Protein AF-A0A968BVL8-F1 (afdb_monomer)

Foldseek 3Di:
DLVVVLVVQLVVLVVVLVVVLVCLVPVLVVVLVVLLVVLVVCVVVPVSVVSVVVSVVSVVVSVVCSVVSVVVSVVVSVVCVVCVVVVHRDQDPVRNVVVD

pLDDT: mean 91.46, std 10.68, range [52.69, 98.62]

Mean predicted aligned error: 4.63 Å

Structure (mmCIF, N/CA/C/O backbone):
data_AF-A0A968BVL8-F1
#
_entry.id   AF-A0A968BVL8-F1
#
loop_
_atom_site.group_PDB
_atom_site.id
_atom_site.type_symbol
_atom_site.label_atom_id
_atom_site.label_alt_id
_atom_site.label_comp_id
_atom_site.label_asym_id
_atom_site.label_entity_id
_atom_site.label_seq_id
_atom_site.pdbx_PDB_ins_code
_atom_site.Cartn_x
_atom_site.Cartn_y
_atom_site.Cartn_z
_atom_site.occupancy
_atom_site.B_iso_or_equiv
_atom_site.auth_seq_id
_atom_site.auth_comp_id
_atom_site.auth_asym_id
_atom_site.auth_atom_id
_atom_site.pdbx_PDB_model_num
ATOM 1 N N . GLU A 1 1 ? -24.577 -4.812 24.650 1.00 78.19 1 GLU A N 1
ATOM 2 C CA . GLU A 1 1 ? -25.014 -4.353 23.318 1.00 78.19 1 GLU A CA 1
ATOM 3 C C . GLU A 1 1 ? -24.057 -3.328 22.712 1.00 78.19 1 GLU A C 1
ATOM 5 O O . GLU A 1 1 ? -23.416 -3.648 21.723 1.00 78.19 1 GLU A O 1
ATOM 10 N N . TYR A 1 2 ? -23.837 -2.169 23.346 1.00 83.25 2 TYR A N 1
ATOM 11 C CA . TYR A 1 2 ? -22.873 -1.167 22.853 1.00 83.25 2 TYR A CA 1
ATOM 12 C C . TYR A 1 2 ? -21.440 -1.707 22.674 1.00 83.25 2 TYR A C 1
ATOM 14 O O . TYR A 1 2 ? -20.874 -1.631 21.588 1.00 83.25 2 TYR A O 1
ATOM 22 N N . VAL A 1 3 ? -20.866 -2.309 23.724 1.00 85.62 3 VAL A N 1
ATOM 23 C CA . VAL A 1 3 ? -19.484 -2.833 23.698 1.00 85.62 3 VAL A CA 1
ATOM 24 C C . VAL A 1 3 ? -19.319 -3.938 22.655 1.00 85.62 3 VAL A C 1
ATOM 26 O O . VAL A 1 3 ? -18.332 -3.965 21.929 1.00 85.62 3 VAL A O 1
ATOM 29 N N . THR A 1 4 ? -20.297 -4.840 22.566 1.00 88.25 4 THR A N 1
ATOM 30 C CA . THR A 1 4 ? -20.296 -5.948 21.605 1.00 88.25 4 THR A CA 1
ATOM 31 C C . THR A 1 4 ? -20.346 -5.450 20.163 1.00 88.25 4 THR A C 1
ATOM 33 O O . THR A 1 4 ? -19.626 -5.981 19.323 1.00 88.25 4 THR A O 1
ATOM 36 N N . GLU A 1 5 ? -21.126 -4.404 19.881 1.00 86.44 5 GLU A N 1
ATOM 37 C CA . GLU A 1 5 ? -21.230 -3.838 18.533 1.00 86.44 5 GLU A CA 1
ATOM 38 C C . GLU A 1 5 ? -19.960 -3.075 18.135 1.00 86.44 5 GLU A C 1
ATOM 40 O O . GLU A 1 5 ? -19.410 -3.300 17.060 1.00 86.44 5 GLU A O 1
ATOM 45 N N . GLN A 1 6 ? -19.409 -2.259 19.037 1.00 86.62 6 GLN A N 1
ATOM 46 C CA . GLN A 1 6 ? -18.141 -1.562 18.795 1.00 86.62 6 GLN A CA 1
ATOM 47 C C . GLN A 1 6 ? -16.976 -2.549 18.597 1.00 86.62 6 GLN A C 1
ATOM 49 O O . GLN A 1 6 ? -16.160 -2.375 17.691 1.00 86.62 6 GLN A O 1
ATOM 54 N N . ALA A 1 7 ? -16.929 -3.638 19.375 1.00 89.12 7 ALA A N 1
ATOM 55 C CA . ALA A 1 7 ? -15.935 -4.699 19.204 1.00 89.12 7 ALA A CA 1
ATOM 56 C C . ALA A 1 7 ? -16.085 -5.435 17.861 1.00 89.12 7 ALA A C 1
ATOM 58 O O . ALA A 1 7 ? -15.086 -5.731 17.198 1.00 89.12 7 ALA A O 1
ATOM 59 N N . ARG A 1 8 ? -17.323 -5.706 17.431 1.00 89.31 8 ARG A N 1
ATOM 60 C CA . ARG A 1 8 ? -17.618 -6.312 16.128 1.00 89.31 8 ARG A CA 1
ATOM 61 C C . ARG A 1 8 ? -17.164 -5.411 14.979 1.00 89.31 8 ARG A C 1
ATOM 63 O O . ARG A 1 8 ? -16.443 -5.886 14.102 1.00 89.31 8 ARG A O 1
ATOM 70 N N . GLN A 1 9 ? -17.509 -4.124 15.006 1.00 88.00 9 GLN A N 1
ATOM 71 C CA . GLN A 1 9 ? -17.102 -3.171 13.968 1.00 88.00 9 GLN A CA 1
ATOM 72 C C . GLN A 1 9 ? -15.582 -3.001 13.900 1.00 88.00 9 GLN A C 1
ATOM 74 O O . GLN A 1 9 ? -15.014 -3.051 12.811 1.00 88.00 9 GLN A O 1
ATOM 79 N N . ALA A 1 10 ? -14.909 -2.888 15.050 1.00 90.00 10 ALA A N 1
ATOM 80 C CA . ALA A 1 10 ? -13.451 -2.811 15.101 1.00 90.00 10 ALA A CA 1
ATOM 81 C C . ALA A 1 10 ? -12.793 -4.072 14.518 1.00 90.00 10 ALA A C 1
ATOM 83 O O . ALA A 1 10 ? -11.832 -3.976 13.759 1.00 90.00 10 ALA A O 1
ATOM 84 N N . THR A 1 11 ? -13.334 -5.257 14.818 1.00 91.88 11 THR A N 1
ATOM 85 C CA . THR A 1 11 ? -12.820 -6.525 14.279 1.00 91.88 11 THR A CA 1
ATOM 86 C C . THR A 1 11 ? -12.970 -6.586 12.761 1.00 91.88 11 THR A C 1
ATOM 88 O O . THR A 1 11 ? -12.015 -6.919 12.062 1.00 91.88 11 THR A O 1
ATOM 91 N N . ILE A 1 12 ? -14.140 -6.219 12.229 1.00 91.62 12 ILE A N 1
ATOM 92 C CA . ILE A 1 12 ? -14.379 -6.219 10.779 1.00 91.62 12 ILE A CA 1
ATOM 93 C C . ILE A 1 12 ? -13.488 -5.184 10.089 1.00 91.62 12 ILE A C 1
ATOM 95 O O . ILE A 1 12 ? -12.908 -5.488 9.049 1.00 91.62 12 ILE A O 1
ATOM 99 N N . PHE A 1 13 ? -13.299 -4.006 10.688 1.00 91.88 13 PHE A N 1
ATOM 100 C CA . PHE A 1 13 ? -12.360 -3.005 10.188 1.00 91.88 13 PHE A CA 1
ATOM 101 C C . PHE A 1 13 ? -10.925 -3.539 10.104 1.00 91.88 13 PHE A C 1
ATOM 103 O O . PHE A 1 13 ? -10.274 -3.358 9.077 1.00 91.88 13 PHE A O 1
ATO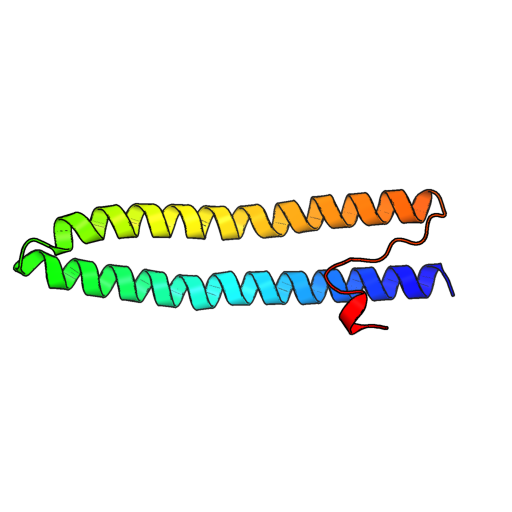M 110 N N . GLN A 1 14 ? -10.444 -4.244 11.131 1.00 93.19 14 GLN A N 1
ATOM 111 C CA . GLN A 1 14 ? -9.103 -4.838 11.118 1.00 93.19 14 GLN A CA 1
ATOM 112 C C . GLN A 1 14 ? -8.965 -5.925 10.045 1.00 93.19 14 GLN A C 1
ATOM 114 O O . GLN A 1 14 ? -7.967 -5.964 9.328 1.00 93.19 14 GLN A O 1
ATOM 119 N N . VAL A 1 15 ? -9.979 -6.782 9.880 1.00 94.62 15 VAL A N 1
ATOM 120 C CA . VAL A 1 15 ? -9.982 -7.818 8.834 1.00 94.62 15 VAL A CA 1
ATOM 121 C C . VAL A 1 15 ? -10.004 -7.191 7.439 1.00 94.62 15 VAL A C 1
ATOM 123 O O . VAL A 1 15 ? -9.187 -7.553 6.595 1.00 94.62 15 VAL A O 1
ATOM 126 N N . ALA A 1 16 ? -10.889 -6.223 7.194 1.00 92.44 16 ALA A N 1
ATOM 127 C CA . ALA A 1 16 ? -10.954 -5.500 5.926 1.00 92.44 16 ALA A CA 1
ATOM 128 C C . ALA A 1 16 ? -9.633 -4.775 5.635 1.00 92.44 16 ALA A C 1
ATOM 130 O O . ALA A 1 16 ? -9.126 -4.818 4.514 1.00 92.44 16 ALA A O 1
ATOM 131 N N . GLY A 1 17 ? -9.040 -4.171 6.662 1.00 93.19 17 GLY A N 1
ATOM 132 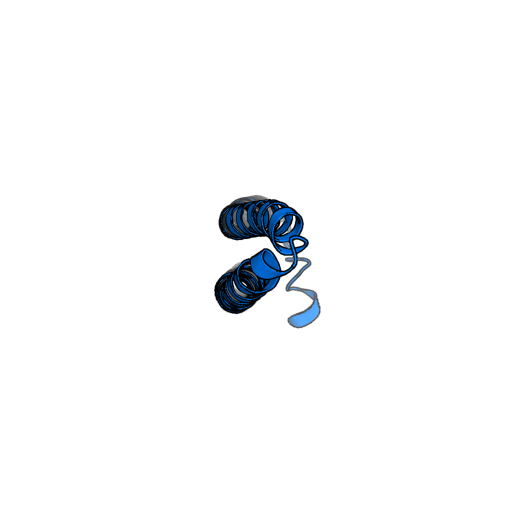C CA . GLY A 1 17 ? -7.753 -3.509 6.572 1.00 93.19 17 GLY A CA 1
ATOM 133 C C . GLY A 1 17 ? -6.604 -4.452 6.211 1.00 93.19 17 GLY A C 1
ATOM 134 O O . GLY A 1 17 ? -5.786 -4.118 5.349 1.00 93.19 17 GLY A O 1
ATOM 135 N N . LEU A 1 18 ? -6.573 -5.644 6.808 1.00 95.69 18 LEU A N 1
ATOM 136 C CA . LEU A 1 18 ? -5.606 -6.692 6.487 1.00 95.69 18 LEU A CA 1
ATOM 137 C C . LEU A 1 18 ? -5.771 -7.187 5.045 1.00 95.69 18 LEU A C 1
ATOM 139 O O . LEU A 1 18 ? -4.784 -7.323 4.323 1.00 95.69 18 LEU A O 1
ATOM 143 N N . LEU A 1 19 ? -7.010 -7.428 4.609 1.00 96.50 19 LEU A N 1
ATOM 144 C CA . LEU A 1 19 ? -7.305 -7.850 3.239 1.00 96.50 19 LEU A CA 1
ATOM 145 C C . LEU A 1 19 ? -6.908 -6.776 2.221 1.00 96.50 19 LEU A C 1
ATOM 147 O O . LEU A 1 19 ? -6.326 -7.104 1.189 1.00 96.50 19 LEU A O 1
ATOM 151 N N . ALA A 1 20 ? -7.160 -5.501 2.523 1.00 95.56 20 ALA A N 1
ATOM 152 C CA . ALA A 1 20 ? -6.743 -4.383 1.684 1.00 95.56 20 ALA A CA 1
ATOM 153 C C . ALA A 1 20 ? -5.213 -4.292 1.573 1.00 95.56 20 ALA A C 1
ATOM 155 O O . ALA A 1 20 ? -4.691 -4.124 0.471 1.00 95.56 20 ALA A O 1
ATOM 156 N N . LEU A 1 21 ? -4.487 -4.462 2.686 1.00 97.06 21 LEU A N 1
ATOM 157 C CA . LEU A 1 21 ? -3.023 -4.496 2.678 1.00 97.06 21 LEU A CA 1
ATOM 158 C C . LEU A 1 21 ? -2.494 -5.672 1.849 1.00 97.06 21 LEU A C 1
ATOM 160 O O . LEU A 1 21 ? -1.588 -5.491 1.037 1.00 97.06 21 LEU A O 1
ATOM 164 N N . LEU A 1 22 ? -3.076 -6.863 2.019 1.00 97.81 22 LEU A N 1
ATOM 165 C CA . LEU A 1 22 ? -2.694 -8.053 1.263 1.00 97.81 22 LEU A CA 1
ATOM 166 C C . LEU A 1 22 ? -2.940 -7.862 -0.237 1.00 97.81 22 LEU A C 1
ATOM 168 O O . LEU A 1 22 ? -2.062 -8.162 -1.044 1.00 97.81 22 LEU A O 1
ATOM 172 N N . ALA A 1 23 ? -4.101 -7.325 -0.614 1.00 97.94 23 ALA A N 1
ATOM 173 C CA . ALA A 1 23 ? -4.426 -7.023 -2.002 1.00 97.94 23 ALA A CA 1
ATOM 174 C C . ALA A 1 23 ? -3.446 -6.000 -2.594 1.00 97.94 23 ALA A C 1
ATOM 176 O O . ALA A 1 23 ? -2.886 -6.242 -3.661 1.00 97.94 23 ALA A O 1
ATOM 177 N N . LEU A 1 24 ? -3.174 -4.899 -1.883 1.00 98.00 24 LEU A N 1
ATOM 178 C CA . LEU A 1 24 ? -2.209 -3.881 -2.303 1.00 98.00 24 LEU A CA 1
ATOM 179 C C . LEU A 1 24 ? -0.800 -4.465 -2.482 1.00 98.00 24 LEU A C 1
ATOM 181 O O . LEU A 1 24 ? -0.115 -4.144 -3.455 1.00 98.00 24 LEU A O 1
ATOM 185 N N . ALA A 1 25 ? -0.367 -5.325 -1.561 1.00 98.12 25 ALA A N 1
ATOM 186 C CA . ALA A 1 25 ? 0.942 -5.958 -1.618 1.00 98.12 25 ALA A CA 1
ATOM 187 C C . ALA A 1 25 ? 1.041 -6.940 -2.792 1.00 98.12 25 ALA A C 1
ATOM 189 O O . ALA A 1 25 ? 1.949 -6.824 -3.606 1.00 98.12 25 ALA A O 1
ATOM 190 N N . VAL A 1 26 ? 0.101 -7.878 -2.923 1.00 98.50 26 VAL A N 1
ATOM 191 C CA . VAL A 1 26 ? 0.166 -8.928 -3.951 1.00 98.50 26 VAL A CA 1
ATOM 192 C C . VAL A 1 26 ? -0.063 -8.353 -5.345 1.00 98.50 26 VAL A C 1
ATOM 194 O O . VAL A 1 26 ? 0.758 -8.561 -6.238 1.00 98.50 26 VAL A O 1
ATOM 197 N N . VAL A 1 27 ? -1.149 -7.601 -5.540 1.00 98.44 27 VAL A N 1
ATOM 198 C CA . VAL A 1 27 ? -1.474 -7.017 -6.849 1.00 98.44 27 VAL A CA 1
ATOM 199 C C . VAL A 1 27 ? -0.410 -6.001 -7.244 1.00 98.44 27 VAL A C 1
ATOM 201 O O . VAL A 1 27 ? 0.079 -6.030 -8.372 1.00 98.44 27 VAL A O 1
ATOM 204 N N . GLY A 1 28 ? 0.007 -5.145 -6.308 1.00 98.31 28 GLY A N 1
ATOM 205 C CA . GLY A 1 28 ? 1.057 -4.170 -6.566 1.00 98.31 28 GLY A CA 1
ATOM 206 C C . GLY A 1 28 ? 2.399 -4.823 -6.898 1.00 98.31 28 GLY A C 1
ATOM 207 O O . GLY A 1 28 ? 3.024 -4.416 -7.871 1.00 98.31 28 GLY A O 1
ATOM 208 N N . ALA A 1 29 ? 2.805 -5.888 -6.196 1.00 98.50 29 ALA A N 1
ATOM 209 C CA . ALA A 1 29 ? 4.035 -6.617 -6.510 1.00 98.50 29 ALA A CA 1
ATOM 210 C C . ALA A 1 29 ? 4.008 -7.211 -7.925 1.00 98.50 29 ALA A C 1
ATOM 212 O O . ALA A 1 29 ? 4.988 -7.085 -8.657 1.00 98.50 29 ALA A O 1
ATOM 213 N N . ILE A 1 30 ? 2.884 -7.812 -8.332 1.00 98.62 30 ILE A N 1
ATOM 214 C CA . ILE A 1 30 ? 2.712 -8.364 -9.683 1.00 98.62 30 ILE A CA 1
ATOM 215 C C . ILE A 1 30 ? 2.829 -7.253 -10.732 1.00 98.62 30 ILE A C 1
ATOM 217 O O . ILE A 1 30 ? 3.609 -7.378 -11.675 1.00 98.62 30 ILE A O 1
ATOM 221 N N . LEU A 1 31 ? 2.089 -6.154 -10.564 1.00 98.44 31 LEU A N 1
ATOM 222 C CA . LEU A 1 31 ? 2.095 -5.037 -11.512 1.00 98.44 31 LEU A CA 1
ATOM 223 C C . LEU A 1 31 ? 3.472 -4.373 -11.607 1.00 98.44 31 LEU A C 1
ATOM 225 O O . LEU A 1 31 ? 3.942 -4.090 -12.708 1.00 98.44 31 LEU A O 1
ATOM 229 N N . VAL A 1 32 ? 4.138 -4.165 -10.469 1.00 98.50 32 VAL A N 1
ATOM 230 C CA . VAL A 1 32 ? 5.491 -3.604 -10.412 1.00 98.50 32 VAL A CA 1
ATOM 231 C C . VAL A 1 32 ? 6.480 -4.537 -11.108 1.00 98.50 32 VAL A C 1
ATOM 233 O O . VAL A 1 32 ? 7.241 -4.075 -11.956 1.00 98.50 32 VAL A O 1
ATOM 236 N N . ALA A 1 33 ? 6.442 -5.843 -10.829 1.00 98.62 33 ALA A N 1
ATOM 237 C CA . ALA A 1 33 ? 7.325 -6.819 -11.464 1.00 98.62 33 ALA A CA 1
ATOM 238 C C . ALA A 1 33 ? 7.144 -6.859 -12.991 1.00 98.62 33 ALA A C 1
ATOM 240 O O . ALA A 1 33 ? 8.127 -6.803 -13.732 1.00 98.62 33 ALA A O 1
ATOM 241 N N . VAL A 1 34 ? 5.894 -6.890 -13.468 1.00 98.62 34 VAL A N 1
ATOM 242 C CA . VAL A 1 34 ? 5.580 -6.833 -14.904 1.00 98.62 34 VAL A CA 1
ATOM 243 C C . VAL A 1 34 ? 6.068 -5.520 -15.513 1.00 98.62 34 VAL A C 1
ATOM 245 O O . VAL A 1 34 ? 6.710 -5.538 -16.562 1.00 98.62 34 VAL A O 1
ATOM 248 N N . GLY A 1 35 ? 5.827 -4.387 -14.850 1.00 98.44 35 GLY A N 1
ATOM 249 C CA . GLY A 1 35 ? 6.278 -3.080 -15.320 1.00 98.44 35 GLY A CA 1
ATOM 250 C C . GLY A 1 35 ? 7.799 -2.998 -15.458 1.00 98.44 35 GLY A C 1
ATOM 251 O O . GLY A 1 35 ? 8.298 -2.513 -16.475 1.00 98.44 35 GLY A O 1
ATOM 252 N N . TRP A 1 36 ? 8.549 -3.539 -14.493 1.00 98.56 36 TRP A N 1
A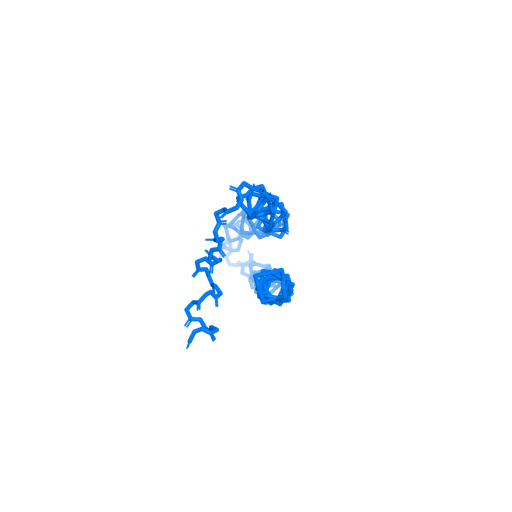TOM 253 C CA . TRP A 1 36 ? 10.010 -3.629 -14.573 1.00 98.56 36 TRP A CA 1
ATOM 254 C C . TRP A 1 36 ? 10.472 -4.531 -15.717 1.00 98.56 36 TRP A C 1
ATOM 256 O O . TRP A 1 36 ? 11.349 -4.129 -16.481 1.00 98.56 36 TRP A O 1
ATOM 266 N N . ALA A 1 37 ? 9.863 -5.709 -15.884 1.00 98.44 37 ALA A N 1
ATOM 267 C CA . ALA A 1 37 ? 10.201 -6.631 -16.967 1.00 98.44 37 ALA A CA 1
ATOM 268 C C . ALA A 1 37 ? 9.980 -5.993 -18.350 1.00 98.44 37 ALA A C 1
ATOM 270 O O . ALA A 1 37 ? 10.872 -6.022 -19.198 1.00 98.44 37 ALA A O 1
ATOM 271 N N . VAL A 1 38 ? 8.825 -5.351 -18.558 1.00 98.38 38 VAL A N 1
ATOM 272 C CA . VAL A 1 38 ? 8.503 -4.641 -19.807 1.00 98.38 38 VAL A CA 1
ATOM 273 C C . VAL A 1 38 ? 9.477 -3.488 -20.048 1.00 98.38 38 VAL A C 1
ATOM 275 O O . VAL A 1 38 ? 10.002 -3.344 -21.152 1.00 98.38 38 VAL A O 1
ATOM 278 N N . SER A 1 39 ? 9.771 -2.697 -19.014 1.00 98.12 39 SER A N 1
ATOM 279 C CA . SER 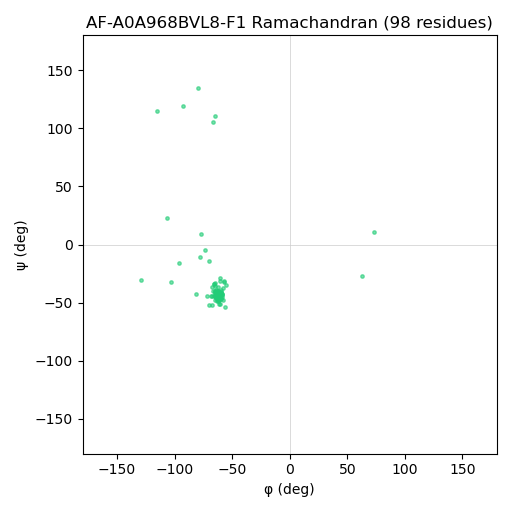A 1 39 ? 10.698 -1.564 -19.116 1.00 98.12 39 SER A CA 1
ATOM 280 C C . SER A 1 39 ? 12.102 -2.017 -19.504 1.00 98.12 39 SER A C 1
ATOM 282 O O . SER A 1 39 ? 12.713 -1.404 -20.375 1.00 98.12 39 SER A O 1
ATOM 284 N N . ALA A 1 40 ? 12.584 -3.118 -18.919 1.00 97.62 40 ALA A N 1
ATOM 285 C CA . ALA A 1 40 ? 13.889 -3.695 -19.221 1.00 97.62 40 ALA A CA 1
ATOM 286 C C . ALA A 1 40 ? 13.990 -4.173 -20.679 1.00 97.62 40 ALA A C 1
ATOM 288 O O . ALA A 1 40 ? 14.969 -3.863 -21.355 1.00 97.62 40 ALA A O 1
ATOM 289 N N . VAL A 1 41 ? 12.964 -4.861 -21.194 1.00 98.19 41 VAL A N 1
ATOM 290 C CA . VAL A 1 41 ? 12.917 -5.290 -22.606 1.00 98.19 41 VAL A CA 1
ATOM 291 C C . VAL A 1 41 ? 12.954 -4.082 -23.548 1.00 98.19 41 VAL A C 1
ATOM 293 O O . VAL A 1 41 ? 13.681 -4.077 -24.541 1.00 98.19 41 VAL A O 1
ATOM 296 N N . LEU A 1 42 ? 12.217 -3.021 -23.215 1.00 97.94 42 LEU A N 1
ATOM 297 C CA . LEU A 1 42 ? 12.116 -1.817 -24.039 1.00 97.94 42 LEU A CA 1
ATOM 298 C C . LEU A 1 42 ? 13.369 -0.929 -24.020 1.00 97.94 42 LEU A C 1
ATOM 300 O O . LEU A 1 42 ? 13.439 0.035 -24.787 1.00 97.94 42 LEU A O 1
ATOM 304 N N . VAL A 1 43 ? 14.384 -1.243 -23.206 1.00 97.56 43 VAL A N 1
ATOM 305 C CA . VAL A 1 43 ? 15.680 -0.540 -23.250 1.00 97.56 43 VAL A CA 1
ATOM 306 C C . VAL A 1 43 ? 16.341 -0.701 -24.620 1.00 97.56 43 VAL A C 1
ATOM 308 O O . VAL A 1 43 ? 16.977 0.236 -25.095 1.00 97.56 43 VAL A O 1
ATOM 311 N N . ILE A 1 44 ? 16.120 -1.834 -25.300 1.00 96.75 44 ILE A N 1
ATOM 312 C CA . ILE A 1 44 ? 16.656 -2.115 -26.645 1.00 96.75 44 ILE A CA 1
ATOM 313 C C . ILE A 1 44 ? 16.236 -1.037 -27.658 1.00 96.75 44 ILE A C 1
ATOM 315 O O . ILE A 1 44 ? 17.000 -0.706 -28.560 1.00 96.75 44 ILE A O 1
ATOM 319 N N . VAL A 1 45 ? 15.046 -0.454 -27.486 1.00 96.75 45 VAL A N 1
ATOM 320 C CA . VAL A 1 45 ? 14.506 0.612 -28.349 1.00 96.75 45 VAL A CA 1
ATOM 321 C C . VAL A 1 45 ? 14.522 1.988 -27.666 1.00 96.75 45 VAL A C 1
ATOM 323 O O . VAL A 1 45 ? 13.759 2.876 -28.036 1.00 96.75 45 VAL A O 1
ATOM 326 N N . LEU A 1 46 ? 15.390 2.170 -26.662 1.00 94.06 46 LEU A N 1
ATOM 327 C CA . LEU A 1 46 ? 15.646 3.387 -25.871 1.00 94.06 46 LEU A CA 1
ATOM 328 C C . LEU A 1 46 ? 14.480 3.925 -25.025 1.00 94.06 46 LEU A C 1
ATOM 330 O O . LEU A 1 46 ? 14.733 4.511 -23.972 1.00 94.06 46 LEU A O 1
ATOM 334 N N . ILE A 1 47 ? 13.219 3.684 -25.396 1.00 96.06 47 ILE A N 1
ATOM 335 C CA . ILE A 1 47 ? 12.054 4.111 -24.600 1.00 96.06 47 ILE A CA 1
ATOM 336 C C . ILE A 1 47 ? 12.059 3.488 -23.197 1.00 96.06 47 ILE A C 1
ATOM 338 O O . ILE A 1 47 ? 11.597 4.109 -22.240 1.00 96.06 47 ILE A O 1
ATOM 342 N N . GLY A 1 48 ? 12.657 2.301 -23.049 1.00 92.62 48 GLY A N 1
ATOM 343 C CA . GLY A 1 48 ? 12.831 1.645 -21.759 1.00 92.62 48 GLY A CA 1
ATOM 344 C C . GLY A 1 48 ? 13.590 2.496 -20.746 1.00 92.62 48 GLY A C 1
ATOM 345 O O . GLY A 1 48 ? 13.256 2.442 -19.573 1.00 92.62 48 GLY A O 1
ATOM 346 N N . LEU A 1 49 ? 14.529 3.355 -21.162 1.00 96.12 49 LEU A N 1
ATOM 347 C CA . LEU A 1 49 ? 15.256 4.229 -20.229 1.00 96.12 49 LEU A CA 1
ATOM 348 C C . LEU A 1 49 ? 14.324 5.214 -19.512 1.00 96.12 49 LEU A C 1
ATOM 350 O O . LEU A 1 49 ? 14.452 5.421 -18.307 1.00 96.12 49 LEU A O 1
ATOM 354 N N . VAL A 1 50 ? 13.350 5.774 -20.234 1.00 97.69 50 VAL A N 1
ATOM 355 C CA . VAL A 1 50 ? 12.318 6.641 -19.647 1.00 97.69 50 VAL A CA 1
ATOM 356 C C . VAL A 1 50 ? 11.407 5.822 -18.735 1.00 97.69 50 VAL A C 1
ATOM 358 O O . VAL A 1 50 ? 11.114 6.235 -17.612 1.00 97.69 50 VAL A O 1
ATOM 361 N N . LEU A 1 51 ? 11.001 4.632 -19.186 1.00 97.50 51 LEU A N 1
ATOM 362 C CA . LEU A 1 51 ? 10.126 3.754 -18.411 1.00 97.50 51 LEU A CA 1
ATOM 363 C C . LEU A 1 51 ? 10.780 3.249 -17.119 1.00 97.50 51 LEU A C 1
ATOM 365 O O . LEU A 1 51 ? 10.086 3.137 -16.118 1.00 97.50 51 LEU A O 1
ATOM 369 N N . LEU A 1 52 ? 12.096 3.025 -17.083 1.00 97.56 52 LEU A N 1
ATOM 370 C CA . LEU A 1 52 ? 12.810 2.648 -15.858 1.00 97.56 52 LEU A CA 1
ATOM 371 C C . LEU A 1 52 ? 12.702 3.733 -14.776 1.00 97.56 52 LEU A C 1
ATOM 373 O O . LEU A 1 52 ? 12.472 3.412 -13.612 1.00 97.56 52 LEU A O 1
ATOM 377 N N . VAL A 1 53 ? 12.807 5.014 -15.149 1.00 97.94 53 VAL A N 1
ATOM 378 C CA . VAL A 1 53 ? 12.627 6.134 -14.205 1.00 97.94 53 VAL A CA 1
ATOM 379 C C . VAL A 1 53 ? 11.187 6.182 -13.698 1.00 97.94 53 VAL A C 1
ATOM 381 O O . VAL A 1 53 ? 10.956 6.309 -12.495 1.00 97.94 53 VAL A O 1
ATOM 384 N N . VAL A 1 54 ? 10.211 6.021 -14.596 1.00 98.25 54 VAL A N 1
ATOM 385 C CA . VAL A 1 54 ? 8.790 5.953 -14.223 1.00 98.25 54 VAL A CA 1
ATOM 386 C C . VAL A 1 54 ? 8.535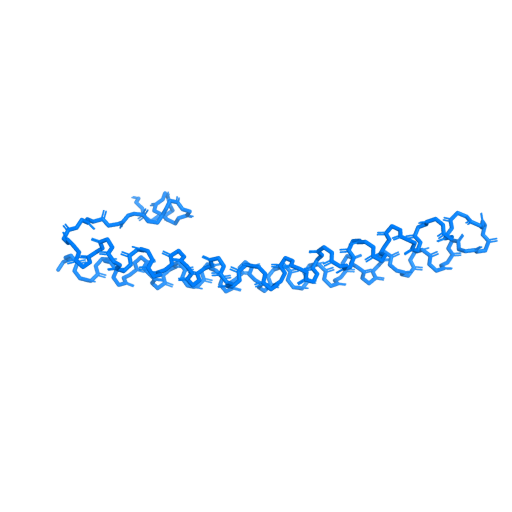 4.777 -13.277 1.00 98.25 54 VAL A C 1
ATOM 388 O O . VAL A 1 54 ? 7.903 4.951 -12.238 1.00 98.25 54 VAL A O 1
ATOM 391 N N . MET A 1 55 ? 9.075 3.596 -13.578 1.00 98.38 55 MET A N 1
ATOM 392 C CA . MET A 1 55 ? 8.919 2.403 -12.748 1.00 98.38 55 MET A CA 1
ATOM 393 C C . MET A 1 55 ? 9.588 2.541 -11.385 1.00 98.38 55 MET A C 1
ATOM 395 O O . MET A 1 55 ? 9.038 2.051 -10.397 1.00 98.38 55 MET A O 1
ATOM 399 N N . ALA A 1 56 ? 10.718 3.242 -11.289 1.00 98.38 56 ALA A N 1
ATOM 400 C CA . ALA A 1 56 ? 11.322 3.568 -10.003 1.00 98.38 56 ALA A CA 1
ATOM 401 C C . ALA A 1 56 ? 10.373 4.423 -9.146 1.00 98.38 56 ALA A C 1
ATOM 403 O O . ALA A 1 56 ? 10.130 4.085 -7.988 1.00 98.38 56 ALA A O 1
ATOM 404 N N . ILE A 1 57 ? 9.759 5.464 -9.722 1.00 98.56 57 ILE A N 1
ATOM 405 C CA . ILE A 1 57 ? 8.766 6.299 -9.024 1.00 98.56 57 ILE A CA 1
ATOM 406 C C . ILE A 1 57 ? 7.558 5.460 -8.593 1.00 98.56 57 ILE A C 1
ATOM 408 O O . ILE A 1 57 ? 7.157 5.519 -7.433 1.00 98.56 57 ILE A O 1
ATOM 412 N N . VAL A 1 58 ? 7.005 4.639 -9.491 1.00 98.50 58 VAL A N 1
ATOM 413 C CA . VAL A 1 58 ? 5.870 3.751 -9.181 1.00 98.50 58 VAL A CA 1
ATOM 414 C C . VAL A 1 58 ? 6.214 2.793 -8.040 1.00 98.50 58 VAL A C 1
ATOM 416 O O . VAL A 1 58 ? 5.410 2.613 -7.129 1.00 98.50 58 VAL A O 1
ATOM 419 N N . THR A 1 59 ? 7.420 2.224 -8.043 1.00 98.56 59 THR A N 1
ATOM 420 C CA . THR A 1 59 ? 7.887 1.315 -6.986 1.00 98.56 59 THR A CA 1
ATOM 421 C C . THR A 1 59 ? 7.978 2.029 -5.638 1.00 98.56 59 THR A C 1
ATOM 423 O O . THR A 1 59 ? 7.538 1.485 -4.626 1.00 98.56 59 THR A O 1
ATOM 426 N N . LEU A 1 60 ? 8.494 3.263 -5.615 1.00 98.62 60 LEU A N 1
ATOM 427 C CA . LEU A 1 60 ? 8.561 4.076 -4.398 1.00 98.62 60 LEU A CA 1
ATOM 428 C C . LEU A 1 60 ? 7.168 4.432 -3.871 1.00 98.62 60 LEU A C 1
ATOM 430 O O . LEU A 1 60 ? 6.925 4.309 -2.674 1.00 98.62 60 LEU A O 1
ATOM 434 N N . LEU A 1 61 ? 6.244 4.827 -4.751 1.00 98.62 61 LEU A N 1
ATOM 435 C CA . LEU A 1 61 ? 4.861 5.128 -4.373 1.00 98.62 61 LEU A CA 1
ATOM 436 C C . LEU A 1 61 ? 4.141 3.892 -3.828 1.00 98.62 61 LEU A C 1
ATOM 438 O O . LEU A 1 61 ? 3.446 3.981 -2.820 1.00 98.62 61 LEU A O 1
ATOM 442 N N . TRP A 1 62 ? 4.337 2.733 -4.456 1.00 98.56 62 TRP A N 1
ATOM 443 C CA . TRP A 1 62 ? 3.781 1.470 -3.981 1.00 98.56 62 TRP A CA 1
ATOM 444 C C . TRP A 1 62 ? 4.342 1.081 -2.606 1.00 98.56 62 TRP A C 1
ATOM 446 O O . TRP A 1 62 ? 3.571 0.772 -1.697 1.00 98.56 62 TRP A O 1
ATOM 456 N N . GLY A 1 63 ? 5.661 1.177 -2.414 1.00 98.44 63 GLY A N 1
ATOM 457 C CA . GLY A 1 63 ? 6.293 0.945 -1.114 1.00 98.44 63 GLY A CA 1
ATOM 458 C C . GLY A 1 63 ? 5.789 1.911 -0.038 1.00 98.44 63 GLY A C 1
ATOM 459 O O . GLY A 1 63 ? 5.457 1.489 1.069 1.00 98.44 63 GLY A O 1
ATOM 460 N N . ALA A 1 64 ? 5.647 3.196 -0.373 1.00 98.56 64 ALA A N 1
ATOM 461 C CA . ALA A 1 64 ? 5.070 4.191 0.523 1.00 98.56 64 ALA A CA 1
ATOM 462 C C . ALA A 1 64 ? 3.615 3.857 0.888 1.00 98.56 64 ALA A C 1
ATOM 464 O O . ALA A 1 64 ? 3.248 3.965 2.054 1.00 98.56 64 ALA A O 1
ATOM 465 N N . ALA A 1 65 ? 2.802 3.396 -0.067 1.00 98.12 65 ALA A N 1
ATOM 466 C CA . ALA A 1 65 ? 1.418 3.000 0.179 1.00 98.12 65 ALA A CA 1
ATOM 467 C C . ALA A 1 65 ? 1.312 1.782 1.114 1.00 98.12 65 ALA A C 1
ATOM 469 O O . ALA A 1 65 ? 0.485 1.790 2.025 1.00 98.12 65 ALA A O 1
ATOM 470 N N . ILE A 1 66 ? 2.180 0.775 0.944 1.00 98.25 66 ILE A N 1
ATOM 471 C CA . ILE A 1 66 ? 2.259 -0.395 1.840 1.00 98.25 66 ILE A CA 1
ATOM 472 C C . ILE A 1 66 ? 2.531 0.023 3.285 1.00 98.25 66 ILE A C 1
ATOM 474 O O . ILE A 1 66 ? 1.990 -0.583 4.203 1.00 98.25 66 ILE A O 1
ATOM 478 N N . ILE A 1 67 ? 3.359 1.048 3.496 1.00 97.94 67 ILE A N 1
ATOM 479 C CA . ILE A 1 67 ? 3.706 1.543 4.834 1.00 97.94 67 ILE A CA 1
ATOM 480 C C . ILE A 1 67 ? 2.618 2.476 5.378 1.00 97.94 67 ILE A C 1
ATOM 482 O O . ILE A 1 67 ? 2.252 2.398 6.549 1.00 97.94 67 ILE A O 1
ATOM 486 N N . ALA A 1 68 ? 2.084 3.364 4.542 1.00 97.75 68 ALA A N 1
ATOM 487 C CA . ALA A 1 68 ? 1.112 4.369 4.956 1.00 97.75 68 ALA A CA 1
ATOM 488 C C . ALA A 1 68 ? -0.230 3.750 5.367 1.00 97.75 68 ALA A C 1
ATOM 490 O O . ALA A 1 68 ? -0.853 4.214 6.319 1.00 97.75 68 ALA A O 1
ATOM 491 N N . LEU A 1 69 ? -0.667 2.691 4.683 1.00 95.94 69 LEU A N 1
ATOM 492 C CA . LEU A 1 69 ? -1.948 2.034 4.930 1.00 95.94 69 LEU A CA 1
ATOM 493 C C . LEU A 1 69 ? -2.092 1.463 6.362 1.00 95.94 69 LEU A C 1
ATOM 495 O O . LEU A 1 69 ? -3.065 1.828 7.024 1.00 95.94 69 LEU A O 1
ATOM 499 N N . PRO A 1 70 ? -1.160 0.654 6.908 1.00 96.19 70 PRO A N 1
ATOM 500 C CA . PRO A 1 70 ? -1.253 0.177 8.289 1.00 96.19 70 PRO A CA 1
ATOM 501 C C . PRO A 1 70 ? -1.133 1.314 9.311 1.00 96.19 70 PRO A C 1
ATOM 503 O O . PRO A 1 70 ? -1.814 1.293 10.333 1.00 96.19 70 PRO A O 1
ATOM 506 N N . ILE A 1 71 ? -0.331 2.348 9.033 1.00 97.38 71 ILE A N 1
ATOM 507 C CA . ILE A 1 71 ? -0.245 3.529 9.905 1.00 97.38 71 ILE A CA 1
ATOM 508 C C . ILE A 1 71 ? -1.601 4.240 9.968 1.00 97.38 71 ILE A C 1
ATOM 510 O O . ILE A 1 71 ? -2.097 4.533 11.056 1.00 97.38 71 ILE A O 1
ATOM 514 N N . ALA A 1 72 ? -2.230 4.472 8.815 1.00 95.06 72 ALA A N 1
ATOM 515 C CA . ALA A 1 72 ? -3.553 5.079 8.740 1.00 95.06 72 ALA A CA 1
ATOM 516 C C . ALA A 1 72 ? -4.606 4.237 9.477 1.00 95.06 72 ALA A C 1
ATOM 518 O O . ALA A 1 72 ? -5.441 4.792 10.190 1.00 95.06 72 ALA A O 1
ATOM 519 N N . GLN A 1 73 ? -4.536 2.905 9.374 1.00 94.44 73 GLN A N 1
ATOM 520 C CA . GLN A 1 73 ? -5.427 1.997 10.101 1.00 94.44 73 GLN A CA 1
ATOM 521 C C . GLN A 1 73 ? -5.270 2.104 11.614 1.00 94.44 73 GLN A C 1
ATOM 523 O O . GLN A 1 73 ? -6.274 2.168 12.321 1.00 94.44 73 GLN A O 1
ATOM 528 N N . VAL A 1 74 ? -4.035 2.161 12.117 1.00 94.75 74 VAL A N 1
ATOM 529 C CA . VAL A 1 74 ? -3.769 2.338 13.550 1.00 94.75 74 VAL A CA 1
ATOM 530 C C . VAL A 1 74 ? -4.306 3.682 14.030 1.00 94.75 74 VAL A C 1
ATOM 532 O O . VAL A 1 74 ? -5.045 3.719 15.010 1.00 94.75 74 VAL A O 1
ATOM 535 N N . ILE A 1 75 ? -4.000 4.773 13.322 1.00 95.88 75 ILE A N 1
ATOM 536 C CA . ILE A 1 75 ? -4.482 6.117 13.676 1.00 95.88 75 ILE A CA 1
ATOM 537 C C . ILE A 1 75 ? -6.013 6.139 13.722 1.00 95.88 75 ILE A C 1
ATOM 539 O O . ILE A 1 75 ? -6.599 6.611 14.697 1.00 95.88 75 ILE A O 1
ATOM 543 N N . TYR A 1 76 ? -6.665 5.593 12.694 1.00 93.31 76 TYR A N 1
ATOM 544 C CA . TYR A 1 76 ? -8.121 5.562 12.614 1.00 93.31 76 TYR A CA 1
ATOM 545 C C . TY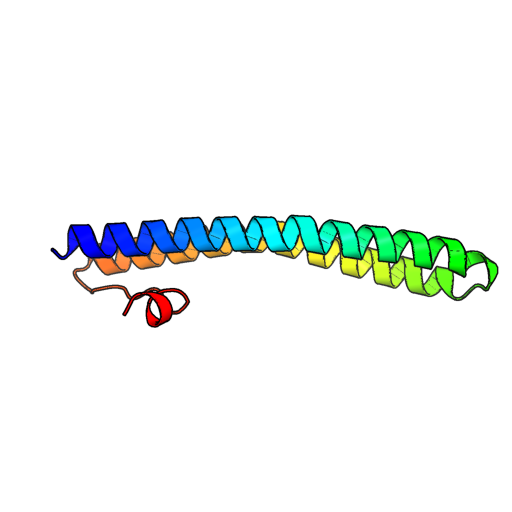R A 1 76 ? -8.743 4.665 13.694 1.00 93.31 76 TYR A C 1
ATOM 547 O O . TYR A 1 76 ? -9.729 5.050 14.317 1.00 93.31 76 TYR A O 1
ATOM 555 N N . GLY A 1 77 ? -8.137 3.510 13.984 1.00 92.19 77 GLY A N 1
ATOM 556 C CA . GLY A 1 77 ? -8.557 2.621 15.067 1.00 92.19 77 GLY A CA 1
ATOM 557 C C . GLY A 1 77 ? -8.421 3.259 16.454 1.00 92.19 77 GLY A C 1
ATOM 558 O O . GLY A 1 77 ? -9.334 3.150 17.269 1.00 92.19 77 GLY A O 1
ATOM 559 N N . CYS A 1 78 ? -7.327 3.980 16.712 1.00 93.69 78 CYS A N 1
ATOM 560 C CA . CYS A 1 78 ? -7.137 4.751 17.943 1.00 93.69 78 CYS A CA 1
ATOM 561 C C . CYS A 1 78 ? -8.180 5.867 18.080 1.00 93.69 78 CYS A C 1
ATOM 563 O O . CYS A 1 78 ? -8.736 6.057 19.161 1.00 93.69 78 CYS A O 1
ATOM 565 N N . TYR A 1 79 ? -8.469 6.586 16.993 1.00 93.19 79 TYR A N 1
ATOM 566 C CA . TYR A 1 79 ? -9.499 7.624 16.981 1.00 93.19 79 TYR A CA 1
ATOM 567 C C . TYR A 1 79 ? -10.889 7.050 17.290 1.00 93.19 79 TYR A C 1
ATOM 569 O O . TYR A 1 79 ? -11.592 7.573 18.153 1.00 93.19 79 TYR A O 1
ATOM 577 N N . ALA A 1 80 ? -11.245 5.926 16.664 1.00 90.38 80 ALA A N 1
ATOM 578 C CA . ALA A 1 80 ? -12.488 5.213 16.937 1.00 90.38 80 ALA A CA 1
ATOM 579 C C . ALA A 1 80 ? -12.600 4.775 18.407 1.00 90.38 80 ALA A C 1
ATOM 581 O O . ALA A 1 80 ? -13.642 4.956 19.034 1.00 90.38 80 ALA A O 1
ATOM 582 N N . ALA A 1 81 ? -11.512 4.251 18.982 1.00 90.44 81 ALA A N 1
ATOM 583 C CA . ALA A 1 81 ? -11.471 3.842 20.383 1.00 90.44 81 ALA A CA 1
ATOM 584 C C . ALA A 1 81 ? -11.654 5.028 21.346 1.00 90.44 81 ALA A C 1
ATOM 586 O O . ALA A 1 81 ? -12.391 4.912 22.325 1.00 90.44 81 ALA A O 1
ATOM 587 N N . LEU A 1 82 ? -11.027 6.175 21.059 1.00 93.12 82 LEU A N 1
ATOM 588 C CA . LEU A 1 82 ? -11.213 7.407 21.834 1.00 93.12 82 LEU A CA 1
ATOM 589 C C . LEU A 1 82 ? -12.660 7.897 21.775 1.00 93.12 82 LEU A C 1
ATOM 591 O O . LEU A 1 82 ? -13.207 8.333 22.787 1.00 93.12 82 LEU A O 1
ATOM 595 N N . GLU A 1 83 ? -13.291 7.812 20.606 1.00 90.94 83 GLU A N 1
ATOM 596 C CA . GLU A 1 83 ? -14.673 8.247 20.448 1.00 90.94 83 GLU A CA 1
ATOM 597 C C . GLU A 1 83 ? -15.643 7.339 21.210 1.00 90.94 83 GLU A C 1
ATOM 599 O O . GLU A 1 83 ? -16.483 7.816 21.982 1.00 90.94 83 GLU A O 1
ATOM 604 N N . ALA A 1 84 ? -15.429 6.025 21.101 1.00 89.69 84 ALA A N 1
ATOM 605 C CA . ALA A 1 84 ? -16.195 5.035 21.837 1.00 89.69 84 ALA A CA 1
ATOM 606 C C . ALA A 1 84 ? -16.021 5.171 23.361 1.00 89.69 84 ALA A C 1
ATOM 608 O O . ALA A 1 84 ? -16.995 4.985 24.097 1.00 89.69 84 ALA A O 1
ATOM 609 N N . TYR A 1 85 ? -14.816 5.527 23.830 1.00 87.50 85 TYR A N 1
ATOM 610 C CA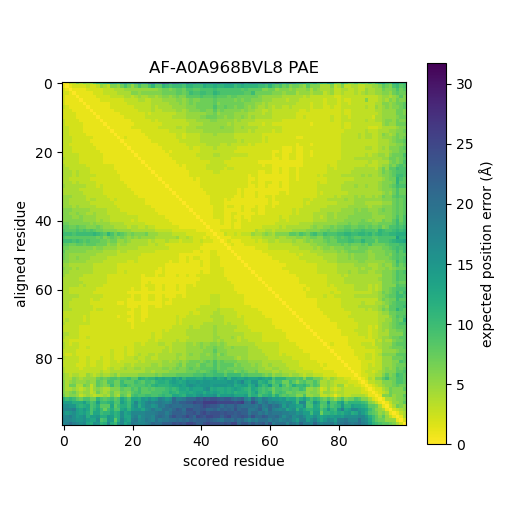 . TYR A 1 85 ? -14.517 5.796 25.242 1.00 87.50 85 TYR A CA 1
ATOM 611 C C . TYR A 1 85 ? -15.274 7.018 25.777 1.00 87.50 85 TYR A C 1
ATOM 613 O O . TYR A 1 85 ? -15.751 7.0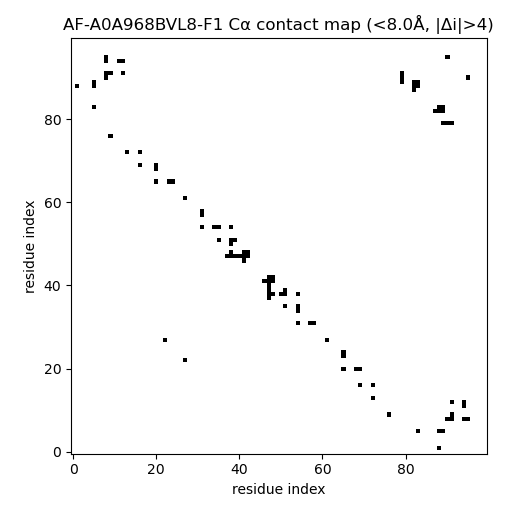03 26.909 1.00 87.50 85 TYR A O 1
ATOM 621 N N . ASN A 1 86 ? -15.468 8.044 24.945 1.00 91.69 86 ASN A N 1
ATOM 622 C CA . ASN A 1 86 ? -16.268 9.224 25.283 1.00 91.69 86 ASN A CA 1
ATOM 623 C C . ASN A 1 86 ? -17.789 8.976 25.209 1.00 91.69 86 ASN A C 1
ATOM 625 O O . ASN A 1 86 ? -18.574 9.921 25.289 1.00 91.69 86 ASN A O 1
ATOM 629 N N . GLY A 1 87 ? -18.221 7.723 25.034 1.00 86.06 87 GLY A N 1
ATOM 630 C CA . GLY A 1 87 ? -19.631 7.342 24.939 1.00 86.06 87 GLY A CA 1
ATOM 631 C C . GLY A 1 87 ? -20.295 7.735 23.619 1.00 86.06 87 GLY A C 1
ATOM 632 O O . GLY A 1 87 ? -21.517 7.650 23.505 1.00 86.06 87 GLY A O 1
ATOM 633 N N . ARG A 1 88 ? -19.517 8.170 22.620 1.00 85.81 88 ARG A N 1
ATOM 634 C CA . ARG A 1 88 ? -20.026 8.498 21.289 1.00 85.81 88 ARG A CA 1
ATOM 635 C C . ARG A 1 88 ? -19.919 7.249 20.402 1.00 85.81 88 ARG A C 1
ATOM 637 O O . ARG A 1 88 ? -18.813 6.751 20.203 1.00 85.81 88 ARG A O 1
ATOM 644 N N . PRO A 1 89 ? -21.040 6.715 19.876 1.00 80.88 89 PRO A N 1
ATOM 645 C CA . PRO A 1 89 ? -21.009 5.534 19.022 1.00 80.88 89 PRO A CA 1
ATOM 646 C C . PRO A 1 89 ? -20.253 5.855 17.734 1.00 80.88 89 PRO A C 1
ATOM 648 O O . PRO A 1 89 ? -20.725 6.627 16.898 1.00 80.88 89 PRO A O 1
ATOM 651 N N . PHE A 1 90 ? -19.069 5.269 17.581 1.00 82.19 90 PHE A N 1
ATOM 652 C CA . PHE A 1 90 ? -18.278 5.427 16.374 1.00 82.19 90 PHE A CA 1
ATOM 653 C C . PHE A 1 90 ? -18.820 4.506 15.280 1.00 82.19 90 PHE A C 1
ATOM 655 O O . PHE A 1 90 ? -19.094 3.334 15.536 1.00 82.19 90 PHE A O 1
ATOM 662 N N . ARG A 1 91 ? -18.969 5.040 14.065 1.00 80.81 91 ARG A N 1
ATOM 663 C CA . ARG A 1 91 ? -19.300 4.272 12.860 1.00 80.81 91 ARG A CA 1
ATOM 664 C C . ARG A 1 91 ? -18.121 4.371 11.907 1.00 80.81 91 ARG A C 1
ATOM 666 O O . ARG A 1 91 ? -17.794 5.455 11.424 1.00 80.81 91 ARG A O 1
ATOM 673 N N . TYR A 1 92 ? -17.477 3.240 11.645 1.00 76.75 92 TYR A N 1
ATOM 674 C CA . TYR A 1 92 ? -16.378 3.166 10.687 1.00 76.75 92 TYR A CA 1
ATOM 675 C C . TYR A 1 92 ? -16.920 3.432 9.284 1.00 76.75 92 TYR A C 1
ATOM 677 O O . TYR A 1 92 ? -17.555 2.558 8.716 1.00 76.75 92 TYR A O 1
ATOM 685 N N . TRP A 1 93 ? -16.671 4.602 8.698 1.00 70.88 93 TRP A N 1
ATOM 686 C CA . TRP A 1 93 ? -17.306 5.002 7.430 1.00 70.88 93 TRP A CA 1
ATOM 687 C C . TRP A 1 93 ? -17.101 3.993 6.282 1.00 70.88 93 TRP A C 1
ATOM 689 O O . TRP A 1 93 ? -18.009 3.747 5.504 1.00 70.88 93 TRP A O 1
ATOM 699 N N . TRP A 1 94 ? -15.942 3.333 6.224 1.00 63.47 94 TRP A N 1
ATOM 700 C CA . TRP A 1 94 ? -15.615 2.347 5.182 1.00 63.47 94 TRP A CA 1
ATOM 701 C C . TRP A 1 94 ? -16.263 0.969 5.370 1.00 63.47 94 TRP A C 1
ATOM 703 O O . TRP A 1 94 ? -16.161 0.113 4.497 1.00 63.47 94 TRP A O 1
ATOM 713 N N . VAL A 1 95 ? -16.856 0.722 6.534 1.00 60.81 95 VAL A N 1
ATOM 714 C CA . VAL A 1 95 ? -17.281 -0.612 6.977 1.00 60.81 95 VAL A CA 1
ATOM 715 C C . VAL A 1 95 ? -18.736 -0.602 7.449 1.00 60.81 95 VAL A C 1
ATOM 717 O O . VAL A 1 95 ? -19.440 -1.587 7.267 1.00 60.81 95 VAL A O 1
ATOM 720 N N . ALA A 1 96 ? -19.207 0.516 7.998 1.00 57.78 96 ALA A N 1
ATOM 721 C CA . ALA A 1 96 ? -20.555 0.697 8.519 1.00 57.78 96 ALA A CA 1
ATOM 722 C C . ALA A 1 96 ? -21.622 0.468 7.440 1.00 57.78 96 ALA A C 1
ATOM 724 O O . ALA A 1 96 ? -22.588 -0.233 7.707 1.00 57.78 96 ALA A O 1
ATOM 725 N N . ASP A 1 97 ? -21.396 0.942 6.210 1.00 59.94 97 ASP A N 1
ATOM 726 C CA . ASP A 1 97 ? -22.349 0.774 5.099 1.00 59.94 97 ASP A CA 1
ATOM 727 C C . ASP A 1 97 ? -22.455 -0.678 4.588 1.00 59.94 97 ASP A C 1
ATOM 729 O O . ASP A 1 97 ? -23.366 -1.003 3.835 1.00 59.94 97 ASP A O 1
ATOM 733 N N . VAL A 1 98 ? -21.517 -1.558 4.962 1.00 57.41 98 VAL A N 1
ATOM 734 C CA . VAL A 1 98 ? -21.516 -2.986 4.579 1.00 57.41 98 VAL A CA 1
ATOM 735 C C . VAL A 1 98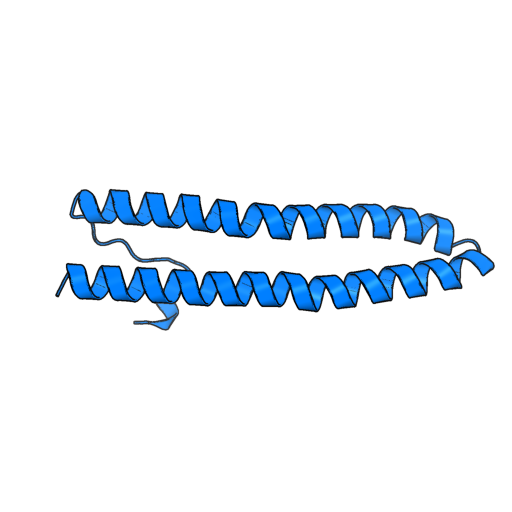 ? -22.133 -3.861 5.679 1.00 57.41 98 VAL A C 1
ATOM 737 O O . VAL A 1 98 ? -22.436 -5.032 5.454 1.00 57.41 98 VAL A O 1
ATOM 740 N N . ILE A 1 99 ? -22.260 -3.315 6.889 1.00 56.12 99 ILE A N 1
ATOM 741 C CA . ILE A 1 99 ? -22.670 -4.038 8.094 1.00 56.12 99 ILE A CA 1
ATOM 742 C C . ILE A 1 99 ? -24.128 -3.754 8.483 1.00 56.12 99 ILE A C 1
ATOM 744 O O . ILE A 1 99 ? -24.745 -4.651 9.067 1.00 56.12 99 ILE A O 1
ATOM 748 N N . ASP A 1 100 ? -24.623 -2.541 8.214 1.00 52.69 100 ASP A N 1
ATOM 749 C CA . ASP A 1 100 ? -26.031 -2.139 8.395 1.00 52.69 100 ASP A CA 1
ATOM 750 C C . ASP A 1 100 ? -26.947 -2.765 7.326 1.00 52.69 100 ASP A C 1
ATOM 752 O O . ASP A 1 100 ? -28.083 -3.155 7.688 1.00 52.69 100 ASP A O 1
#

Solvent-accessible surface area (backbone atoms only — not comparable to full-atom values): 5528 Å² total; per-residue (Å²): 107,72,68,59,50,54,51,49,52,53,51,51,47,52,52,53,49,51,52,52,50,49,48,52,50,55,54,45,51,52,53,49,52,51,49,49,55,53,20,59,63,34,39,84,73,54,59,10,61,60,41,47,56,52,44,52,53,52,50,51,53,51,54,48,48,67,56,48,50,60,52,51,48,51,55,50,51,52,51,42,50,53,38,44,72,73,72,41,88,64,71,54,78,95,47,42,83,81,72,114

Radius of gyration: 19.67 Å; Cα contacts (8 Å, |Δi|>4): 52; chains: 1; bounding box: 43×18×54 Å

Secondary structure (DSSP, 8-state):
-HHHHHHHHHHHHHHHHHHHHHHHHHHHHHHHHHHHHHHHHGGGGSHHHHHHHHHHHHHHHHHHHHHHHHHHHHHHHHHHHHHHHTT-----HHHHHHH-

Sequence (100 aa):
EYVTEQARQATIFQVAGLLALLALAVVGAILVAVGWAVSAVLVIVLIGLVLLVVMAIVTLLWGAAIIALPIAQVIYGCYAALEAYNGRPFRYWWVADVID